Protein AF-A0A6B8KH44-F1 (afdb_monomer_lite)

Radius of gyration: 21.03 Å; chains: 1; bounding box: 33×18×85 Å

pLDDT: mean 83.15, std 13.99, range [46.69, 95.88]

Secondary structure (DSSP, 8-state):
--HHHHHHHHHHHHHHHH--SHHHHHHHHHHHHHHHHHHHHHHHHHHHH-SSSPPSSSS-HHHHHHHHHHHHHHHHHHHHHHHHT-------------

Organism: NCBI:txid391905

Structure (mmCIF, N/CA/C/O backbone):
data_AF-A0A6B8KH44-F1
#
_entry.id   AF-A0A6B8KH44-F1
#
loop_
_atom_site.group_PDB
_atom_site.id
_atom_site.type_symbol
_atom_site.label_atom_id
_atom_site.label_alt_id
_atom_site.label_comp_id
_atom_site.label_asym_id
_atom_site.label_entity_id
_atom_site.label_seq_id
_atom_site.pdbx_PDB_ins_code
_atom_site.Cartn_x
_atom_site.Cartn_y
_atom_site.Cartn_z
_atom_site.occupancy
_atom_site.B_iso_or_equiv
_atom_site.auth_seq_id
_atom_site.auth_comp_id
_atom_site.auth_asym_id
_atom_site.auth_atom_id
_atom_site.pdbx_PDB_model_num
ATOM 1 N N . MET A 1 1 ? -6.601 12.032 -9.178 1.00 73.19 1 MET A N 1
ATOM 2 C CA . MET A 1 1 ? -6.101 10.696 -8.776 1.00 73.19 1 MET A CA 1
ATOM 3 C C . MET A 1 1 ? -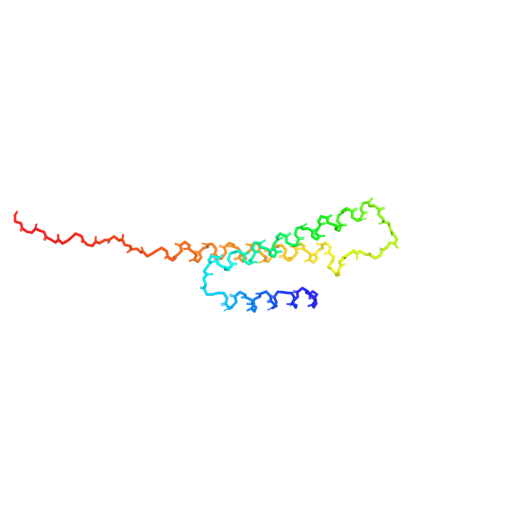6.604 9.663 -9.784 1.00 73.19 1 MET A C 1
ATOM 5 O O . MET A 1 1 ? -7.751 9.782 -10.200 1.00 73.19 1 MET A O 1
ATOM 9 N N . LYS A 1 2 ? -5.773 8.718 -10.257 1.00 88.19 2 LYS A N 1
ATOM 10 C CA . LYS A 1 2 ? -6.174 7.758 -11.311 1.00 88.19 2 LYS A CA 1
ATOM 11 C C . LYS A 1 2 ? -7.282 6.802 -10.824 1.00 88.19 2 LYS A C 1
ATOM 13 O O . LYS A 1 2 ? -7.222 6.380 -9.668 1.00 88.19 2 LYS A O 1
ATOM 18 N N . PRO A 1 3 ? -8.211 6.350 -11.695 1.00 90.94 3 PRO A N 1
ATOM 19 C CA . PRO A 1 3 ? -9.269 5.402 -11.318 1.00 90.94 3 PRO A CA 1
ATOM 20 C C . PRO A 1 3 ? -8.752 4.106 -10.678 1.00 90.94 3 PRO A C 1
ATOM 22 O O . PRO A 1 3 ? -9.384 3.556 -9.785 1.00 90.94 3 PRO A O 1
ATOM 25 N N . ALA A 1 4 ? -7.577 3.624 -11.096 1.00 88.81 4 ALA A N 1
ATOM 26 C CA . ALA A 1 4 ? -6.969 2.420 -10.532 1.00 88.81 4 ALA A CA 1
ATOM 27 C C . ALA A 1 4 ? -6.573 2.570 -9.051 1.00 88.81 4 ALA A C 1
ATOM 29 O O . ALA A 1 4 ? -6.702 1.601 -8.305 1.00 88.81 4 ALA A O 1
ATOM 30 N N . ILE A 1 5 ? -6.121 3.761 -8.634 1.00 92.06 5 ILE A N 1
ATOM 31 C CA . ILE A 1 5 ? -5.789 4.065 -7.231 1.00 92.06 5 ILE A CA 1
ATOM 32 C C . ILE A 1 5 ? -7.077 4.129 -6.414 1.00 92.06 5 ILE A C 1
ATOM 34 O O . ILE A 1 5 ? -7.189 3.456 -5.398 1.00 92.06 5 ILE A O 1
ATOM 38 N N . LEU A 1 6 ? -8.079 4.869 -6.900 1.00 92.88 6 LEU A N 1
ATOM 39 C CA . LEU A 1 6 ? -9.371 5.003 -6.221 1.00 92.88 6 LEU A CA 1
ATOM 40 C C . LEU A 1 6 ? -10.047 3.641 -6.020 1.00 92.88 6 LEU A C 1
ATOM 42 O O . LEU A 1 6 ? -10.491 3.327 -4.923 1.00 92.88 6 LEU A O 1
ATOM 46 N N . ASN A 1 7 ? -10.047 2.793 -7.052 1.00 94.31 7 ASN A N 1
ATOM 47 C CA . ASN A 1 7 ? -10.581 1.435 -6.959 1.00 94.31 7 ASN A CA 1
ATOM 48 C C . ASN A 1 7 ? -9.789 0.550 -5.989 1.00 94.31 7 ASN A C 1
ATOM 50 O O . ASN A 1 7 ? -10.368 -0.333 -5.359 1.00 94.31 7 ASN A O 1
ATOM 54 N N . PHE A 1 8 ? -8.471 0.737 -5.889 1.00 93.62 8 PHE A N 1
ATOM 55 C CA . PHE A 1 8 ? -7.662 0.019 -4.907 1.00 93.62 8 PHE A CA 1
ATO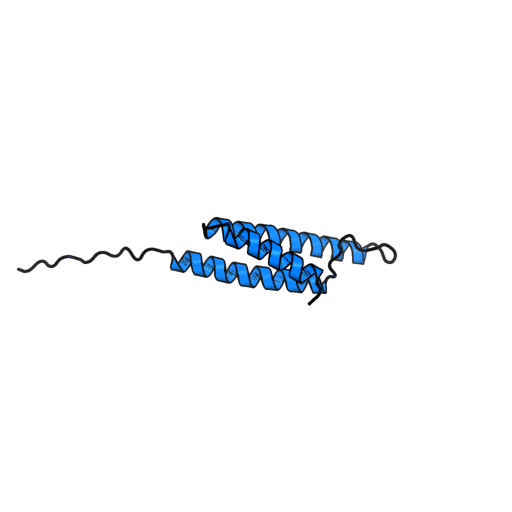M 56 C C . PHE A 1 8 ? -8.036 0.443 -3.484 1.00 93.62 8 PHE A C 1
ATOM 58 O O . PHE A 1 8 ? -8.354 -0.420 -2.669 1.00 93.62 8 PHE A O 1
ATOM 65 N N . LEU A 1 9 ? -8.069 1.752 -3.216 1.00 94.00 9 LEU A N 1
ATOM 66 C CA . LEU A 1 9 ? -8.400 2.296 -1.900 1.00 94.00 9 LEU A CA 1
ATOM 67 C C . LEU A 1 9 ? -9.820 1.908 -1.479 1.00 94.00 9 LEU A C 1
ATOM 69 O O . LEU A 1 9 ? -9.992 1.368 -0.398 1.00 94.00 9 LEU A O 1
ATOM 73 N N . ALA A 1 10 ? -10.810 2.025 -2.368 1.00 94.94 10 ALA A N 1
ATOM 74 C CA . ALA A 1 10 ? -12.184 1.619 -2.073 1.00 94.94 10 ALA A CA 1
ATOM 75 C C . ALA A 1 10 ? -12.304 0.122 -1.724 1.00 94.94 10 ALA A C 1
ATOM 77 O O . ALA A 1 10 ? -13.062 -0.261 -0.833 1.00 94.94 10 ALA A O 1
ATOM 78 N N . ARG A 1 11 ? -11.539 -0.747 -2.401 1.00 94.88 11 ARG A N 1
ATOM 79 C CA . ARG A 1 11 ? -11.493 -2.182 -2.068 1.00 94.88 11 ARG A CA 1
ATOM 80 C C . ARG A 1 11 ? -10.834 -2.439 -0.718 1.00 94.88 11 ARG A C 1
ATOM 82 O O . ARG A 1 11 ? -11.256 -3.357 -0.017 1.00 94.88 11 ARG A O 1
ATOM 89 N N . LEU A 1 12 ? -9.794 -1.682 -0.383 1.00 94.19 12 LEU A N 1
ATOM 90 C CA . LEU A 1 12 ? -9.141 -1.778 0.915 1.00 94.19 12 LEU A CA 1
ATOM 91 C C . LEU A 1 12 ? -10.071 -1.291 2.027 1.00 94.19 12 LEU A C 1
ATOM 93 O O . LEU A 1 12 ? -10.273 -2.021 2.988 1.00 94.19 12 LEU A O 1
ATOM 97 N N . ASP A 1 13 ? -10.703 -0.134 1.853 1.00 93.31 13 ASP A N 1
ATOM 98 C CA . ASP A 1 13 ? -11.662 0.422 2.808 1.00 93.31 13 ASP A CA 1
ATOM 99 C C . ASP A 1 13 ? -12.830 -0.557 3.039 1.00 93.31 13 ASP A C 1
ATOM 101 O O . ASP A 1 13 ? -13.220 -0.805 4.178 1.00 93.31 13 ASP A O 1
ATOM 105 N N . GLY A 1 14 ? -13.313 -1.224 1.982 1.00 93.88 14 GLY A N 1
ATOM 106 C CA . GLY A 1 14 ? -14.290 -2.309 2.103 1.00 93.88 14 GLY A CA 1
ATOM 107 C C . GLY A 1 14 ? -13.803 -3.472 2.978 1.00 93.88 14 GLY A C 1
ATOM 108 O O . GLY A 1 14 ? -14.548 -3.945 3.831 1.00 93.88 14 GLY A O 1
ATOM 109 N N . ARG A 1 15 ? -12.544 -3.907 2.836 1.00 92.94 15 ARG A N 1
ATOM 110 C CA . ARG A 1 15 ? -11.957 -4.959 3.693 1.00 92.94 15 ARG A CA 1
ATOM 111 C C . ARG A 1 15 ? -11.789 -4.494 5.139 1.00 92.94 15 ARG A C 1
ATOM 113 O O . ARG A 1 15 ? -12.128 -5.239 6.051 1.00 92.94 15 ARG A O 1
ATOM 120 N N . LEU A 1 16 ? -11.312 -3.268 5.346 1.00 91.00 16 LEU A N 1
ATOM 121 C CA . LEU A 1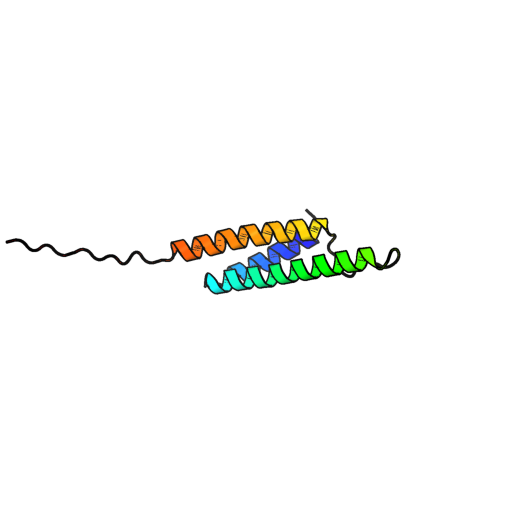 16 ? -11.116 -2.693 6.679 1.00 91.00 16 LEU A CA 1
ATOM 122 C C . LEU A 1 16 ? -12.439 -2.486 7.422 1.00 91.00 16 LEU A C 1
ATOM 124 O O . LEU A 1 16 ? -12.479 -2.648 8.637 1.00 91.00 16 LEU A O 1
ATOM 128 N N . SER A 1 17 ? -13.527 -2.190 6.704 1.00 90.44 17 SER A N 1
ATOM 129 C CA . SER A 1 17 ? -14.861 -2.046 7.301 1.00 90.44 17 SER A CA 1
ATOM 130 C C . SER A 1 17 ? -15.415 -3.349 7.891 1.00 90.44 17 SER A C 1
ATOM 132 O O . SER A 1 17 ? -16.259 -3.303 8.783 1.00 90.44 17 SER A O 1
ATOM 134 N N . ILE A 1 18 ? -14.936 -4.501 7.408 1.00 92.06 18 ILE A N 1
ATOM 135 C CA . ILE A 1 18 ? -15.362 -5.830 7.864 1.00 92.06 18 ILE A CA 1
ATOM 136 C C . ILE A 1 18 ? -14.522 -6.291 9.063 1.00 92.06 18 ILE A C 1
ATOM 138 O O . ILE A 1 18 ? -15.047 -6.965 9.946 1.00 92.06 18 ILE A O 1
ATOM 142 N N . ALA A 1 19 ? -13.242 -5.912 9.120 1.00 89.44 19 ALA A N 1
ATOM 143 C CA . ALA A 1 19 ? -12.378 -6.194 10.262 1.00 89.44 19 ALA A CA 1
ATOM 144 C C . ALA A 1 19 ? -12.839 -5.359 11.468 1.00 89.44 19 ALA A C 1
ATOM 146 O O . ALA A 1 19 ? -12.712 -4.134 11.469 1.00 89.44 19 ALA A O 1
ATOM 147 N N . LEU A 1 20 ? -13.435 -5.995 12.478 1.00 82.19 20 LEU A N 1
ATOM 148 C CA . LEU A 1 20 ? -13.917 -5.312 13.689 1.00 82.19 20 LEU A CA 1
ATOM 149 C C . LEU A 1 20 ? -12.815 -5.152 14.741 1.00 82.19 20 LEU A C 1
ATOM 151 O O . LEU A 1 20 ? -12.883 -4.234 15.554 1.00 82.19 20 LEU A O 1
ATOM 155 N N . ASP A 1 21 ? -11.810 -6.024 14.700 1.00 88.12 21 ASP A N 1
ATOM 156 C CA . ASP A 1 21 ? -10.664 -6.006 15.598 1.00 88.12 21 ASP A CA 1
ATOM 157 C C . ASP A 1 21 ? -9.587 -5.014 15.105 1.00 88.12 21 ASP A C 1
ATOM 159 O O . ASP A 1 21 ? -9.162 -5.094 13.944 1.00 88.12 21 ASP A O 1
ATOM 163 N N . PRO A 1 22 ? -9.123 -4.075 15.953 1.00 87.44 22 PRO A N 1
ATOM 164 C CA . PRO A 1 22 ? -8.034 -3.165 15.612 1.00 87.44 22 PRO A CA 1
ATOM 165 C C . PRO A 1 22 ? -6.756 -3.881 15.156 1.00 87.44 22 PRO A C 1
ATOM 167 O O . PRO A 1 22 ? -6.135 -3.438 14.189 1.00 87.44 22 PRO A O 1
ATOM 170 N N . GLN A 1 23 ? -6.389 -5.016 15.765 1.00 89.88 23 GLN A N 1
ATOM 171 C CA . GLN A 1 23 ? -5.176 -5.743 15.367 1.00 89.88 23 GLN A CA 1
ATOM 172 C C . GLN A 1 23 ? -5.317 -6.386 13.986 1.00 89.88 23 GLN A C 1
ATOM 174 O O . GLN A 1 23 ? -4.386 -6.342 13.177 1.00 89.88 23 GLN A O 1
ATOM 179 N N . GLU A 1 24 ? -6.494 -6.926 13.666 1.00 91.75 24 GLU A N 1
ATOM 180 C CA . GLU A 1 24 ? -6.813 -7.392 12.317 1.00 91.75 24 GLU A CA 1
ATOM 181 C C . GLU A 1 24 ? -6.709 -6.258 11.282 1.00 91.75 24 GLU 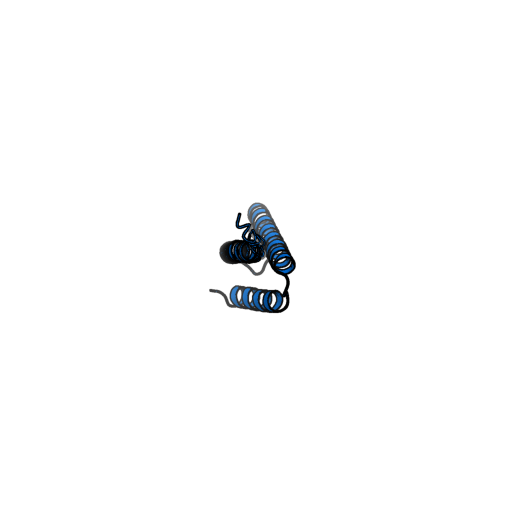A C 1
ATOM 183 O O . GLU A 1 24 ? -6.114 -6.451 10.217 1.00 91.75 24 GLU A O 1
ATOM 188 N N . ARG A 1 25 ? -7.217 -5.055 11.593 1.00 91.75 25 ARG A N 1
ATOM 189 C CA . ARG A 1 25 ? -7.083 -3.878 10.713 1.00 91.75 25 ARG A CA 1
ATOM 190 C C . ARG A 1 25 ? -5.624 -3.495 10.492 1.00 91.75 25 ARG A C 1
ATOM 192 O O . ARG A 1 25 ? -5.223 -3.320 9.342 1.00 91.75 25 ARG A O 1
ATOM 199 N N . ILE A 1 26 ? -4.836 -3.402 11.562 1.00 92.62 26 ILE A N 1
ATOM 200 C CA . ILE A 1 26 ? -3.399 -3.093 11.510 1.00 92.62 26 ILE A CA 1
ATOM 201 C C . ILE A 1 26 ? -2.682 -4.105 10.615 1.00 92.62 26 ILE A C 1
ATOM 203 O O . ILE A 1 26 ? -1.991 -3.721 9.671 1.00 92.62 26 ILE A O 1
ATOM 207 N N . ARG A 1 27 ? -2.917 -5.403 10.830 1.00 94.06 27 ARG A N 1
ATOM 208 C CA . ARG A 1 27 ? -2.314 -6.468 10.022 1.00 94.06 27 ARG A CA 1
ATOM 209 C C . ARG A 1 27 ? -2.681 -6.355 8.541 1.00 94.06 27 ARG A C 1
ATOM 211 O O . ARG A 1 27 ? -1.811 -6.496 7.687 1.00 94.06 27 ARG A O 1
ATOM 218 N N . LEU A 1 28 ? -3.947 -6.079 8.225 1.00 94.88 28 LEU A N 1
ATOM 219 C CA . LEU A 1 28 ? -4.399 -5.895 6.842 1.00 94.88 28 LEU A CA 1
ATOM 220 C C . LEU A 1 28 ? -3.716 -4.701 6.161 1.00 94.88 28 LEU A C 1
ATOM 222 O O . LEU A 1 28 ? -3.360 -4.795 4.985 1.00 94.88 28 LEU A O 1
ATOM 226 N N . ILE A 1 29 ? -3.540 -3.589 6.879 1.00 94.56 29 ILE A N 1
ATOM 227 C CA . ILE A 1 29 ? -2.852 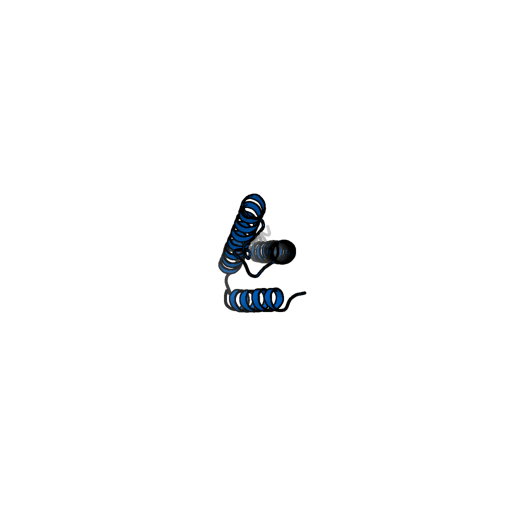-2.400 6.359 1.00 94.56 29 ILE A CA 1
ATOM 228 C C . ILE A 1 29 ? -1.369 -2.708 6.130 1.00 94.56 29 ILE A C 1
ATOM 230 O O . ILE A 1 29 ? -0.844 -2.373 5.066 1.00 94.56 29 ILE A O 1
ATOM 234 N N . ASP A 1 30 ? -0.708 -3.378 7.077 1.00 95.00 30 ASP A N 1
ATOM 235 C CA . ASP A 1 30 ? 0.713 -3.725 6.964 1.00 95.00 30 ASP A CA 1
ATOM 236 C C . ASP A 1 30 ? 0.973 -4.690 5.799 1.00 95.00 30 ASP A C 1
ATOM 238 O O . ASP A 1 30 ? 1.893 -4.493 5.003 1.00 95.00 30 ASP A O 1
ATOM 242 N N . ASP A 1 31 ? 0.099 -5.685 5.621 1.00 95.50 31 ASP A N 1
ATOM 243 C CA . ASP A 1 31 ? 0.165 -6.620 4.500 1.00 95.50 31 ASP A CA 1
ATOM 244 C C . ASP A 1 31 ? 0.059 -5.896 3.146 1.00 95.50 31 ASP A C 1
ATOM 246 O O . ASP A 1 31 ? 0.821 -6.194 2.217 1.00 95.50 31 ASP A O 1
ATOM 250 N N . GLU A 1 32 ? -0.859 -4.933 3.000 1.00 95.88 32 GLU A N 1
ATOM 251 C CA . GLU A 1 32 ? -0.960 -4.143 1.767 1.00 95.88 32 GLU A CA 1
ATOM 252 C C . GLU A 1 32 ? 0.225 -3.190 1.585 1.00 95.88 32 GLU A C 1
ATOM 254 O O . GLU A 1 32 ? 0.714 -3.048 0.462 1.00 95.88 32 GLU A O 1
ATOM 259 N N . ARG A 1 33 ? 0.751 -2.601 2.663 1.00 94.06 33 ARG A N 1
ATOM 260 C CA . ARG A 1 33 ? 1.951 -1.756 2.614 1.00 94.06 33 ARG A CA 1
ATOM 261 C C . ARG A 1 33 ? 3.160 -2.545 2.121 1.00 94.06 33 ARG A C 1
ATOM 263 O O . ARG A 1 33 ? 3.782 -2.154 1.137 1.00 94.06 33 ARG A O 1
ATOM 270 N N . HIS A 1 34 ? 3.401 -3.735 2.670 1.00 94.00 34 HIS A N 1
ATOM 271 C CA . HIS A 1 34 ? 4.446 -4.634 2.183 1.00 94.00 34 HIS A CA 1
ATOM 272 C C . HIS A 1 34 ? 4.255 -5.054 0.718 1.00 94.00 34 HIS A C 1
ATOM 274 O O . HIS A 1 34 ? 5.232 -5.321 0.012 1.00 94.00 34 HIS A O 1
ATOM 280 N N . ARG A 1 35 ? 3.011 -5.158 0.230 1.00 93.12 35 ARG A N 1
ATOM 281 C CA . ARG A 1 35 ? 2.740 -5.439 -1.190 1.00 93.12 35 ARG A CA 1
ATOM 282 C C . ARG A 1 35 ? 3.098 -4.254 -2.083 1.00 93.12 35 ARG A C 1
ATOM 284 O O . ARG A 1 35 ? 3.663 -4.488 -3.153 1.00 93.12 35 ARG A O 1
ATOM 291 N N . VAL A 1 36 ? 2.796 -3.028 -1.655 1.00 93.62 36 VAL A N 1
ATOM 292 C CA . VAL A 1 36 ? 3.184 -1.799 -2.364 1.00 93.62 36 VAL A CA 1
ATOM 293 C C . VAL A 1 36 ? 4.708 -1.672 -2.410 1.00 93.62 36 VAL A C 1
ATOM 295 O O . VAL A 1 36 ? 5.249 -1.541 -3.505 1.00 93.62 36 VAL A O 1
ATOM 298 N N . ASP A 1 37 ? 5.408 -1.876 -1.292 1.00 91.62 37 ASP A N 1
ATOM 299 C CA . ASP A 1 37 ? 6.880 -1.828 -1.234 1.00 91.62 37 ASP A CA 1
ATOM 300 C C . ASP A 1 37 ? 7.539 -2.804 -2.216 1.00 91.62 37 ASP A C 1
ATOM 302 O O . ASP A 1 37 ? 8.505 -2.478 -2.911 1.00 91.62 37 ASP A O 1
ATOM 306 N N . ARG A 1 38 ? 7.015 -4.035 -2.308 1.00 91.56 38 ARG A N 1
ATOM 307 C CA . ARG A 1 38 ? 7.517 -5.023 -3.275 1.00 91.56 38 ARG A CA 1
ATOM 308 C C . ARG A 1 38 ? 7.281 -4.580 -4.715 1.00 91.56 38 ARG A C 1
ATOM 310 O O . ARG A 1 38 ? 8.148 -4.806 -5.556 1.00 91.56 38 ARG A O 1
ATOM 317 N N . ALA A 1 39 ? 6.137 -3.961 -5.004 1.00 91.12 39 ALA A N 1
ATOM 318 C CA . ALA A 1 39 ? 5.846 -3.435 -6.332 1.00 91.12 39 ALA A CA 1
ATOM 319 C C . ALA A 1 39 ? 6.771 -2.260 -6.695 1.00 91.12 39 ALA A C 1
ATOM 321 O O . ALA A 1 39 ? 7.241 -2.196 -7.829 1.00 91.12 39 ALA A O 1
ATOM 322 N N . GLU A 1 40 ? 7.082 -1.378 -5.743 1.00 90.69 40 GLU A N 1
ATOM 323 C CA . GLU A 1 40 ? 8.024 -0.268 -5.936 1.00 90.69 40 GLU A CA 1
ATOM 324 C C . GLU A 1 40 ? 9.445 -0.761 -6.213 1.00 90.69 40 GLU A C 1
ATOM 326 O O . GLU A 1 40 ? 10.092 -0.292 -7.156 1.00 90.69 40 GLU A O 1
ATOM 331 N N . ARG A 1 41 ? 9.919 -1.752 -5.445 1.00 88.94 41 ARG A N 1
ATOM 332 C CA . ARG A 1 41 ? 11.230 -2.381 -5.670 1.00 88.94 41 ARG A CA 1
ATOM 333 C C . ARG A 1 41 ? 11.291 -3.066 -7.027 1.00 88.94 41 ARG A C 1
ATOM 335 O O . ARG A 1 41 ? 12.226 -2.822 -7.780 1.00 88.94 41 ARG A O 1
ATOM 342 N N . ALA A 1 42 ? 10.269 -3.849 -7.374 1.00 88.25 42 ALA A N 1
ATOM 343 C CA . ALA A 1 42 ? 10.195 -4.511 -8.672 1.00 88.25 42 ALA A CA 1
ATOM 344 C C . ALA A 1 42 ? 10.195 -3.504 -9.832 1.00 88.25 42 ALA A C 1
ATOM 346 O O . ALA A 1 42 ? 10.876 -3.721 -10.830 1.00 88.25 42 ALA A O 1
ATOM 347 N N . LEU A 1 43 ? 9.475 -2.385 -9.697 1.00 87.75 43 LEU A N 1
ATOM 348 C CA . LEU A 1 43 ? 9.464 -1.324 -10.702 1.00 87.75 43 LEU A CA 1
ATOM 349 C C . LEU A 1 43 ? 10.828 -0.627 -10.818 1.00 87.75 43 LEU A C 1
ATOM 351 O O . LEU A 1 43 ? 11.285 -0.369 -11.929 1.00 87.75 43 LEU A O 1
ATOM 355 N N . SER A 1 44 ? 11.489 -0.364 -9.690 1.00 86.62 44 SER A N 1
ATOM 356 C CA . SER A 1 44 ? 12.826 0.240 -9.647 1.00 86.62 44 SER A CA 1
ATOM 357 C C . SER A 1 44 ? 13.869 -0.669 -10.300 1.00 86.62 44 SER A C 1
ATOM 359 O O . SER A 1 44 ? 14.593 -0.237 -11.196 1.00 86.62 44 SER A O 1
ATOM 361 N N . GLU A 1 45 ? 13.896 -1.950 -9.925 1.00 87.69 45 GLU A N 1
ATOM 362 C CA . GLU A 1 45 ? 14.775 -2.960 -10.527 1.00 87.69 45 GLU A CA 1
ATOM 363 C C . GLU A 1 45 ? 14.514 -3.126 -12.024 1.00 87.69 45 GLU A C 1
ATOM 365 O O . GLU A 1 45 ? 15.456 -3.245 -12.806 1.00 87.69 45 GLU A O 1
ATOM 370 N N . TRP A 1 46 ? 13.243 -3.109 -12.431 1.00 86.12 46 TRP A N 1
ATOM 371 C CA . TRP A 1 46 ? 12.861 -3.183 -13.834 1.00 86.12 46 TRP A CA 1
ATOM 372 C C . TRP A 1 46 ? 13.355 -1.959 -14.616 1.00 86.12 46 TRP A C 1
ATOM 374 O O . TRP A 1 46 ? 14.000 -2.121 -15.650 1.00 86.12 46 TRP A O 1
ATOM 384 N N . SER A 1 47 ? 13.156 -0.749 -14.080 1.00 83.88 47 SER A N 1
ATOM 385 C CA . SER A 1 47 ? 13.606 0.497 -14.717 1.00 83.88 47 SER A CA 1
ATOM 386 C C . SER A 1 47 ? 15.126 0.575 -14.894 1.00 83.88 47 SER A C 1
ATOM 388 O O . SER A 1 47 ? 15.609 1.211 -15.826 1.00 83.88 47 SER A O 1
ATOM 390 N N . ALA A 1 48 ? 15.885 -0.102 -14.025 1.00 84.06 48 ALA A N 1
ATOM 391 C CA . ALA A 1 48 ? 17.336 -0.202 -14.128 1.00 84.06 48 ALA A CA 1
ATOM 392 C C . ALA A 1 48 ? 17.806 -1.239 -15.167 1.00 84.06 48 ALA A C 1
ATOM 394 O O . ALA A 1 48 ? 18.947 -1.162 -15.622 1.00 84.06 48 ALA A O 1
ATOM 395 N N . ARG A 1 49 ? 16.968 -2.227 -15.515 1.00 83.31 49 ARG A N 1
ATOM 396 C CA . ARG A 1 49 ? 17.338 -3.366 -16.375 1.00 83.31 49 ARG A CA 1
ATOM 397 C C . ARG A 1 49 ? 16.873 -3.230 -17.821 1.00 83.31 49 ARG A C 1
ATOM 399 O O . ARG A 1 49 ? 17.555 -3.741 -18.703 1.00 83.31 49 ARG A O 1
ATOM 406 N N . GLU A 1 50 ? 15.739 -2.584 -18.082 1.00 70.44 50 GLU A N 1
ATOM 407 C CA . GLU A 1 50 ? 15.136 -2.583 -19.418 1.00 70.44 50 GLU A CA 1
ATOM 408 C C . GLU A 1 50 ? 14.569 -1.223 -19.824 1.00 70.44 50 GLU A C 1
ATOM 410 O O . GLU A 1 50 ? 13.832 -0.595 -19.071 1.00 70.44 50 GLU A O 1
ATOM 415 N N . SER A 1 51 ? 14.852 -0.794 -21.061 1.00 62.72 51 SER A N 1
ATOM 416 C CA . SER A 1 51 ? 14.297 0.447 -21.619 1.00 62.72 51 SER A CA 1
ATOM 417 C C . SER A 1 51 ? 13.081 0.249 -22.535 1.00 62.72 51 SER A C 1
ATOM 419 O O . SER A 1 51 ? 12.475 1.244 -22.917 1.00 62.72 51 SER A O 1
ATOM 421 N N . ASN A 1 52 ? 12.725 -0.988 -22.924 1.00 67.12 52 ASN A N 1
ATOM 422 C CA . ASN A 1 52 ? 11.807 -1.229 -24.057 1.00 67.12 52 ASN A CA 1
ATOM 423 C C . ASN A 1 52 ? 10.612 -2.168 -23.787 1.00 67.12 52 ASN A C 1
ATOM 425 O O . ASN A 1 52 ? 9.826 -2.409 -24.703 1.00 67.12 52 ASN A O 1
ATOM 429 N N . CYS A 1 53 ? 10.436 -2.688 -22.572 1.00 64.88 53 CYS A N 1
ATOM 430 C CA . CYS A 1 53 ? 9.269 -3.511 -22.224 1.00 64.88 53 CYS A CA 1
ATOM 431 C C . CYS A 1 53 ? 8.208 -2.692 -21.463 1.00 64.88 53 CYS A C 1
ATOM 433 O O . CYS A 1 53 ? 8.494 -1.605 -20.966 1.00 64.88 53 CYS A O 1
ATOM 435 N N . PRO A 1 54 ? 6.954 -3.157 -21.366 1.00 73.69 54 PRO A N 1
ATOM 436 C CA . PRO A 1 54 ? 5.992 -2.569 -20.444 1.00 73.69 54 PRO A CA 1
ATOM 437 C C . PRO A 1 54 ? 6.340 -2.946 -18.997 1.00 73.69 54 PRO A C 1
ATOM 439 O O . PRO A 1 54 ? 6.710 -4.085 -18.713 1.00 73.69 54 PRO A O 1
ATOM 442 N N . ALA A 1 55 ? 6.182 -1.994 -18.075 1.00 77.38 55 ALA A N 1
ATOM 443 C CA . ALA A 1 55 ? 6.443 -2.217 -16.658 1.00 77.38 55 ALA A CA 1
ATOM 444 C C . ALA A 1 55 ? 5.587 -3.375 -16.092 1.00 77.38 55 ALA A C 1
ATOM 446 O O . ALA A 1 55 ? 4.419 -3.519 -16.464 1.00 77.38 55 ALA A O 1
ATOM 447 N N . PRO A 1 56 ? 6.103 -4.152 -15.121 1.00 75.81 56 PRO A N 1
ATOM 448 C CA . PRO A 1 56 ? 5.418 -5.318 -14.545 1.00 75.81 56 PRO A CA 1
ATOM 449 C C . PRO A 1 56 ? 4.247 -4.954 -13.611 1.00 75.81 56 PRO A C 1
ATOM 451 O O . PRO A 1 56 ? 3.751 -5.783 -12.850 1.00 75.81 56 PRO A O 1
ATOM 454 N N . THR A 1 57 ? 3.798 -3.702 -13.634 1.00 80.75 57 THR A N 1
ATOM 455 C CA . THR A 1 57 ? 2.703 -3.183 -12.823 1.00 80.75 57 THR A CA 1
ATOM 456 C C . THR A 1 57 ? 1.926 -2.140 -13.614 1.00 80.75 57 THR A C 1
ATOM 458 O O . THR A 1 57 ? 2.479 -1.366 -14.390 1.00 80.75 57 THR A O 1
ATOM 461 N N . ARG A 1 58 ? 0.611 -2.096 -13.390 1.00 83.12 58 ARG A N 1
ATOM 462 C CA . ARG A 1 58 ? -0.270 -1.054 -13.942 1.00 83.12 58 ARG A CA 1
ATOM 463 C C . ARG A 1 58 ? -0.148 0.292 -13.216 1.00 83.12 58 ARG A C 1
ATOM 465 O O . ARG A 1 58 ? -0.746 1.272 -13.654 1.00 83.12 58 ARG A O 1
ATOM 472 N N . PHE A 1 59 ? 0.532 0.316 -12.071 1.00 88.06 59 PHE A N 1
ATOM 473 C CA . PHE A 1 59 ? 0.770 1.516 -11.277 1.00 88.06 59 PHE A CA 1
ATOM 474 C C . PHE A 1 59 ? 2.129 2.106 -11.642 1.00 88.06 59 PHE A C 1
ATOM 476 O O . PHE A 1 59 ? 3.130 1.398 -11.671 1.00 88.06 59 PHE A O 1
ATOM 483 N N . SER A 1 60 ? 2.167 3.409 -11.908 1.00 89.25 60 SER A N 1
ATOM 484 C CA . SER A 1 60 ? 3.432 4.139 -12.019 1.00 89.25 60 SER A CA 1
ATOM 485 C C . SER A 1 60 ? 4.078 4.323 -10.642 1.00 89.25 60 SER A C 1
ATOM 487 O O . SER A 1 60 ? 3.400 4.199 -9.623 1.00 89.25 60 SER A O 1
ATOM 489 N N . ALA A 1 61 ? 5.360 4.693 -10.604 1.00 87.75 61 ALA A N 1
ATOM 490 C CA . ALA A 1 61 ? 6.061 4.989 -9.350 1.00 87.75 61 ALA A CA 1
ATOM 491 C C . ALA A 1 61 ? 5.337 6.061 -8.513 1.00 87.75 61 ALA A C 1
ATOM 493 O O . ALA A 1 61 ? 5.199 5.920 -7.305 1.00 87.75 61 ALA A O 1
ATOM 494 N N . PHE A 1 62 ? 4.788 7.092 -9.165 1.00 90.31 62 PHE A N 1
ATOM 495 C CA . PHE A 1 62 ? 3.996 8.121 -8.489 1.00 90.31 62 PHE A CA 1
ATOM 496 C C . PHE A 1 62 ? 2.686 7.574 -7.900 1.00 90.31 62 PHE A C 1
ATOM 498 O O . PHE A 1 62 ? 2.284 7.968 -6.809 1.00 90.31 62 PHE A O 1
ATOM 505 N N . ASP A 1 63 ? 2.026 6.645 -8.598 1.00 92.75 63 ASP A N 1
ATOM 506 C CA . ASP A 1 63 ? 0.807 6.015 -8.083 1.00 92.75 63 ASP A CA 1
ATOM 507 C C . ASP A 1 63 ? 1.109 5.156 -6.841 1.00 92.75 63 ASP A C 1
ATOM 509 O O . ASP A 1 63 ? 0.320 5.148 -5.900 1.00 92.75 63 ASP A O 1
ATOM 513 N N . LEU A 1 64 ? 2.248 4.453 -6.833 1.00 91.88 64 LEU A N 1
ATOM 514 C CA . LEU A 1 64 ? 2.691 3.646 -5.693 1.00 91.88 64 LEU A CA 1
ATOM 515 C C . LEU A 1 64 ? 3.056 4.518 -4.485 1.00 91.88 64 LEU A C 1
ATOM 517 O O . LEU A 1 64 ? 2.584 4.230 -3.390 1.00 91.88 64 LEU A O 1
ATOM 521 N N . ALA A 1 65 ? 3.735 5.649 -4.699 1.00 90.88 65 ALA A N 1
ATOM 522 C CA . ALA A 1 65 ? 4.047 6.597 -3.630 1.00 90.88 65 ALA A CA 1
ATOM 523 C C . ALA A 1 65 ? 2.781 7.169 -2.960 1.00 90.88 65 ALA A C 1
ATOM 525 O O . ALA A 1 65 ? 2.725 7.294 -1.736 1.00 90.88 65 ALA A O 1
ATOM 526 N N . ILE A 1 66 ? 1.738 7.473 -3.747 1.00 92.81 66 ILE A N 1
ATOM 527 C CA . ILE A 1 66 ? 0.427 7.873 -3.208 1.00 92.81 66 ILE A CA 1
ATOM 528 C C . ILE A 1 66 ? -0.158 6.753 -2.344 1.00 92.81 66 ILE A C 1
ATOM 530 O O . ILE A 1 66 ? -0.604 7.008 -1.228 1.00 92.81 66 ILE A O 1
ATOM 534 N N . LEU A 1 67 ? -0.162 5.517 -2.851 1.00 94.62 67 LEU A N 1
ATOM 535 C CA . LEU A 1 67 ? -0.694 4.366 -2.121 1.00 94.62 67 LEU A CA 1
ATOM 536 C C . LEU A 1 67 ? 0.066 4.115 -0.817 1.00 94.62 67 LEU A C 1
ATOM 538 O O . LEU A 1 67 ? -0.565 3.872 0.206 1.00 94.62 67 LEU A O 1
ATOM 542 N N . HIS A 1 68 ? 1.393 4.212 -0.835 1.00 93.31 68 HIS A N 1
ATOM 543 C CA . HIS A 1 68 ? 2.214 4.064 0.358 1.00 93.31 68 HIS A CA 1
ATOM 544 C C . HIS A 1 68 ? 1.872 5.140 1.403 1.00 93.31 68 HIS A C 1
ATOM 546 O O . HIS A 1 68 ? 1.640 4.812 2.563 1.00 93.31 68 HIS A O 1
ATOM 552 N N . GLY A 1 69 ? 1.746 6.410 0.996 1.00 92.25 69 GLY A N 1
ATOM 553 C CA . GLY A 1 69 ? 1.336 7.495 1.898 1.00 92.25 69 GLY A CA 1
ATOM 554 C C . GLY A 1 69 ? -0.045 7.271 2.528 1.00 92.25 69 GLY A C 1
ATOM 555 O O . GLY A 1 69 ? -0.210 7.407 3.738 1.00 92.25 69 GLY A O 1
ATOM 556 N N . GLU A 1 70 ? -1.026 6.858 1.726 1.00 94.88 70 GLU A N 1
ATOM 557 C CA . GLU A 1 70 ? -2.385 6.546 2.188 1.00 94.88 70 GLU A CA 1
ATOM 558 C C . GLU A 1 70 ? -2.437 5.357 3.162 1.00 94.88 70 GLU A C 1
ATOM 560 O O . GLU A 1 70 ? -3.282 5.329 4.063 1.00 94.88 70 GLU A O 1
ATOM 565 N N . LEU A 1 71 ? -1.549 4.373 2.991 1.00 94.75 71 LEU A N 1
ATOM 566 C CA . LEU A 1 71 ? -1.422 3.222 3.885 1.00 94.75 71 LEU A CA 1
ATOM 567 C C . LEU A 1 71 ? -0.757 3.608 5.208 1.00 94.75 71 LEU A C 1
ATOM 569 O O . LEU A 1 71 ? -1.250 3.206 6.259 1.00 94.75 71 LEU A O 1
ATOM 573 N N . THR A 1 72 ? 0.294 4.430 5.177 1.00 92.00 72 THR A N 1
ATOM 574 C CA . THR A 1 72 ? 0.951 4.945 6.389 1.00 92.00 72 THR A CA 1
ATOM 575 C C . THR A 1 72 ? -0.022 5.740 7.257 1.00 92.00 72 THR A C 1
ATOM 577 O O . THR A 1 72 ? -0.152 5.450 8.441 1.00 92.00 72 THR A O 1
ATOM 580 N N . LEU A 1 73 ? -0.789 6.665 6.669 1.00 92.25 73 LEU A N 1
ATOM 581 C CA . LEU A 1 73 ? -1.780 7.451 7.417 1.00 92.25 73 LEU A CA 1
ATOM 582 C C . LEU A 1 73 ? -2.881 6.578 8.039 1.00 92.25 73 LEU A C 1
ATOM 584 O O . LEU A 1 73 ? -3.375 6.868 9.127 1.00 92.25 73 LEU A O 1
ATOM 588 N N . ARG A 1 74 ? -3.299 5.505 7.354 1.00 92.38 74 ARG A N 1
ATOM 589 C CA . ARG A 1 74 ? -4.271 4.546 7.906 1.00 92.38 74 ARG A CA 1
ATOM 590 C C . ARG A 1 74 ? -3.668 3.717 9.035 1.00 92.38 74 ARG A C 1
ATOM 592 O O . ARG A 1 74 ? -4.378 3.437 9.994 1.00 92.38 74 ARG A O 1
ATOM 599 N N . MET A 1 75 ? -2.394 3.345 8.922 1.00 91.69 75 MET A N 1
ATOM 600 C CA . MET A 1 75 ? -1.673 2.630 9.973 1.00 91.69 75 MET A CA 1
ATOM 601 C C . MET A 1 75 ? -1.602 3.467 11.248 1.00 91.69 75 MET A C 1
ATOM 603 O O . MET A 1 75 ? -1.964 2.981 12.311 1.00 91.69 75 MET A O 1
ATOM 607 N N . GLU A 1 76 ? -1.201 4.735 11.130 1.00 90.69 76 GLU A N 1
ATOM 608 C CA . GLU A 1 76 ? -1.126 5.668 12.261 1.00 90.69 76 GLU A CA 1
ATOM 609 C C . GLU A 1 76 ? -2.470 5.761 12.994 1.00 90.69 76 GLU A C 1
ATOM 611 O O . GLU A 1 76 ? -2.525 5.549 14.202 1.00 90.69 76 GLU A O 1
ATOM 616 N N . ARG A 1 77 ? -3.569 5.944 12.252 1.00 88.31 77 ARG A N 1
ATOM 617 C CA . ARG A 1 77 ? -4.926 5.979 12.826 1.00 88.31 77 ARG A CA 1
ATOM 618 C C . ARG A 1 77 ? -5.341 4.662 13.479 1.00 88.31 77 ARG A C 1
ATOM 620 O O . ARG A 1 77 ? -5.939 4.673 14.547 1.00 88.31 77 ARG A O 1
ATOM 627 N N . ALA A 1 78 ? -5.041 3.526 12.850 1.00 86.94 78 ALA A N 1
ATOM 628 C CA . ALA A 1 78 ? -5.396 2.220 13.402 1.00 86.94 78 ALA A CA 1
ATOM 629 C C . ALA A 1 78 ? -4.644 1.931 14.715 1.00 86.94 78 ALA A C 1
ATOM 631 O O . ALA A 1 78 ? -5.226 1.371 15.642 1.00 86.94 78 ALA A O 1
ATOM 632 N N . CYS A 1 79 ? -3.382 2.358 14.816 1.00 86.06 79 CYS A N 1
ATOM 633 C CA . CYS A 1 79 ? -2.602 2.285 16.051 1.00 86.06 79 CYS A CA 1
ATOM 634 C C . CYS A 1 79 ? -3.140 3.236 17.135 1.00 86.06 79 CYS A C 1
ATOM 636 O O . CYS A 1 79 ? -3.205 2.855 18.303 1.00 86.06 79 CYS A O 1
ATOM 638 N N . GLU A 1 80 ? -3.553 4.456 16.774 1.00 84.88 80 GLU A N 1
ATOM 639 C CA . GLU A 1 80 ? -4.206 5.386 17.709 1.00 84.88 80 GLU A CA 1
ATOM 640 C C . GLU A 1 80 ? -5.485 4.773 18.304 1.00 84.88 80 GLU A C 1
ATOM 642 O O . GLU A 1 80 ? -5.647 4.766 19.527 1.00 84.88 80 GLU A O 1
ATOM 647 N N . ASP A 1 81 ? -6.339 4.178 17.466 1.00 79.12 81 ASP A N 1
ATOM 648 C CA . ASP A 1 81 ? -7.568 3.496 17.894 1.00 79.12 81 ASP A CA 1
ATOM 649 C C . ASP A 1 81 ? -7.286 2.329 18.864 1.00 79.12 81 ASP A C 1
ATOM 651 O O . ASP A 1 81 ? -8.012 2.151 19.845 1.00 79.12 81 ASP A O 1
ATOM 655 N N . GLU A 1 82 ? -6.217 1.553 18.638 1.00 76.88 82 GLU A N 1
ATOM 656 C CA . GLU A 1 82 ? -5.790 0.480 19.553 1.00 76.88 82 GLU A CA 1
ATOM 657 C C . GLU A 1 82 ? -5.362 1.043 20.918 1.00 76.88 82 GLU A C 1
ATOM 659 O O . GLU A 1 82 ? -5.777 0.537 21.963 1.00 76.88 82 GLU A O 1
ATOM 664 N N . THR A 1 83 ? -4.586 2.131 20.934 1.00 72.19 83 THR A N 1
ATOM 665 C CA . THR A 1 83 ? -4.145 2.764 22.189 1.00 72.19 83 THR A CA 1
ATOM 666 C C . THR A 1 83 ? -5.284 3.438 22.959 1.00 72.19 83 THR A C 1
ATOM 668 O O . THR A 1 83 ? -5.252 3.474 24.190 1.00 72.19 83 THR A O 1
ATOM 671 N N . ALA A 1 84 ? -6.319 3.921 22.266 1.00 64.31 84 ALA A N 1
ATOM 672 C CA . ALA A 1 84 ? -7.524 4.472 22.884 1.00 64.31 84 ALA A CA 1
ATOM 673 C C . ALA A 1 84 ? -8.422 3.390 23.514 1.00 64.31 84 ALA A C 1
ATOM 675 O O . ALA A 1 84 ? -9.201 3.689 24.420 1.00 64.31 84 ALA A O 1
ATOM 676 N N . PHE A 1 85 ? -8.306 2.133 23.070 1.00 54.16 85 PHE A N 1
ATOM 677 C CA . PHE A 1 85 ? -9.094 1.005 23.573 1.00 54.16 85 PHE A CA 1
ATOM 678 C C . PHE A 1 85 ? -8.571 0.417 24.897 1.00 54.16 85 PHE A C 1
ATOM 680 O O . PHE A 1 85 ? -9.163 -0.527 25.417 1.00 54.16 85 PHE A O 1
ATOM 687 N N . VAL A 1 86 ? -7.514 0.964 25.510 1.00 54.16 86 VAL A N 1
ATOM 688 C CA . VAL A 1 86 ? -7.109 0.534 26.860 1.00 54.16 86 VAL A CA 1
ATOM 689 C C . VAL A 1 86 ? -8.232 0.902 27.846 1.00 54.16 86 VAL A C 1
ATOM 691 O O . VAL A 1 86 ? -8.446 2.090 28.108 1.00 54.16 86 VAL A O 1
ATOM 694 N N . PRO A 1 87 ? -8.969 -0.070 28.426 1.00 48.03 87 PRO A N 1
ATOM 695 C CA . PRO A 1 87 ? -9.991 0.254 29.399 1.00 48.03 87 PRO A CA 1
ATOM 696 C C . PRO A 1 87 ? -9.278 0.785 30.635 1.00 48.03 87 PRO A C 1
ATOM 698 O O . PRO A 1 87 ? -8.431 0.108 31.219 1.00 48.03 87 PRO A O 1
ATOM 701 N N . SER A 1 88 ? -9.617 2.012 31.020 1.00 50.34 88 SER A N 1
ATOM 702 C CA . SER A 1 88 ? -9.135 2.657 32.235 1.00 50.34 88 SER A CA 1
ATOM 703 C C . SER A 1 88 ? -9.647 1.886 33.459 1.00 50.34 88 SER A C 1
ATOM 705 O O . SER A 1 88 ? -10.661 2.226 34.062 1.00 50.34 88 SER A O 1
ATOM 707 N N . PHE A 1 89 ? -8.980 0.786 33.806 1.00 57.72 89 PHE A N 1
ATOM 708 C CA . PHE A 1 89 ? -9.126 0.123 35.092 1.00 57.72 89 PHE A CA 1
ATOM 709 C C . PHE A 1 89 ? -8.131 0.762 36.056 1.00 57.72 89 PHE A C 1
ATOM 711 O O . PHE A 1 89 ? -6.986 0.341 36.178 1.00 57.72 89 PHE A O 1
ATOM 718 N N . SER A 1 90 ? -8.588 1.784 36.770 1.00 51.25 90 SER A N 1
ATOM 719 C CA . SER A 1 90 ? -8.035 2.112 38.080 1.00 51.25 90 SER A CA 1
ATOM 720 C C . SER A 1 90 ? -9.204 2.390 39.010 1.00 51.25 90 SER A C 1
ATOM 722 O O . SER A 1 90 ? -9.910 3.393 38.891 1.00 51.25 90 SER A O 1
ATOM 724 N N . GLY A 1 91 ? -9.482 1.388 39.842 1.00 46.69 91 GLY A N 1
ATOM 725 C CA . GLY A 1 91 ? -10.591 1.363 40.778 1.00 46.69 91 GLY A CA 1
ATOM 726 C C . GLY A 1 91 ? -10.523 2.505 41.787 1.00 46.69 91 GLY A C 1
ATOM 727 O O . GLY A 1 91 ? -9.453 2.952 42.195 1.00 46.69 91 GLY A O 1
ATOM 728 N N . LYS A 1 92 ? -11.704 2.950 42.219 1.00 56.94 92 LYS A N 1
ATOM 729 C CA . LYS A 1 92 ? -11.859 3.741 43.439 1.00 56.94 92 LYS A CA 1
ATOM 730 C C . LYS A 1 92 ? -11.227 2.975 44.609 1.00 56.94 92 LYS A C 1
ATOM 732 O O . LYS A 1 92 ? -11.638 1.836 44.828 1.00 56.94 92 LYS A O 1
ATOM 737 N N . PRO A 1 93 ? -10.336 3.571 45.415 1.00 55.12 93 PRO A N 1
ATOM 738 C CA . PRO A 1 93 ? -10.235 3.147 46.795 1.00 55.12 93 PRO A CA 1
ATOM 739 C C . PRO A 1 93 ? -11.484 3.661 47.518 1.00 55.12 93 PRO A C 1
ATOM 741 O O . PRO A 1 93 ? -11.740 4.866 47.591 1.00 55.12 93 PRO A O 1
ATOM 744 N N . GLU A 1 94 ? -12.304 2.711 47.958 1.00 54.66 94 GLU A N 1
ATOM 745 C CA . GLU A 1 94 ? -13.370 2.917 48.930 1.00 54.66 94 GLU A CA 1
ATOM 746 C C . GLU A 1 94 ? -12.834 3.663 50.154 1.00 54.66 94 GLU A C 1
ATOM 748 O O . GLU A 1 94 ? -11.694 3.471 50.582 1.00 54.66 94 GLU A O 1
ATOM 753 N N . GLY A 1 95 ? -13.673 4.542 50.696 1.00 56.69 95 GLY A N 1
ATOM 754 C CA . GLY A 1 95 ? -13.381 5.235 51.936 1.00 56.69 95 GLY A CA 1
ATOM 755 C C . GLY A 1 95 ? -13.167 4.256 53.086 1.00 56.69 95 GLY A C 1
ATOM 756 O O . GLY A 1 95 ? -13.899 3.282 53.235 1.00 56.69 95 GLY A O 1
ATOM 757 N N . ALA A 1 96 ? -12.199 4.579 53.933 1.00 52.69 96 ALA A N 1
ATOM 758 C CA . ALA A 1 96 ? -12.164 4.126 55.310 1.00 52.69 96 ALA A CA 1
ATOM 759 C C . ALA A 1 96 ? -12.080 5.379 56.187 1.00 52.69 96 ALA A C 1
ATOM 761 O O . ALA A 1 96 ? -11.027 5.997 56.332 1.00 52.69 96 ALA A O 1
ATOM 762 N N . THR A 1 97 ? -13.245 5.795 56.673 1.00 64.75 97 THR A N 1
ATOM 763 C CA . THR A 1 97 ? -13.408 6.534 57.924 1.00 64.75 97 THR A CA 1
ATOM 764 C C . THR A 1 97 ? -13.016 5.617 59.078 1.00 64.75 97 THR A C 1
ATOM 766 O O . THR A 1 97 ? -13.633 4.563 59.227 1.00 64.75 97 THR A O 1
ATOM 769 N N . ASP A 1 98 ? -11.967 5.968 59.817 1.00 53.34 98 ASP A N 1
ATOM 770 C CA . ASP A 1 98 ? -12.005 6.319 61.252 1.00 53.34 98 ASP A CA 1
ATOM 771 C C . ASP A 1 98 ? -10.588 6.609 61.777 1.00 53.34 98 ASP A C 1
ATOM 773 O O . ASP A 1 98 ? -9.651 5.842 61.451 1.00 53.34 98 ASP A O 1
#

Sequence (98 aa):
MKPAILNFLARLDGRLSIALDPQERIRLIDDERHRVDRAERALSEWSARESNCPAPTRFSAFDLAILHGELTLRMERACEDETAFVPSFSGKPEGATD

Foldseek 3Di:
DDPVLVVVVV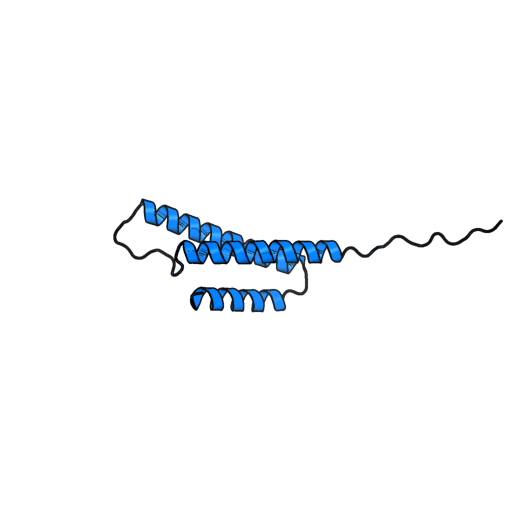VLVVVLVVPPDLVVNLVSLVVVLVVLVVLLVQQVVDVVPDDDDDRPDPADNVSSVVSNVVSVVSNVVSVVVVVVPPPPPDDDPDDDDD